Protein 3SGW (pdb70)

Secondary structure (DSSP, 8-state):
---EEEEEEE-GGGHHHHHHHHHHHTT-TTEEEEEE-S--STT----HHHHHHHHHHHHHTTS-SEEEEEESSSHHHHHHHHTSTT--EEE--SHHHHHHHHHTT--SEEEEETTTS-HHHHHHHHHHHTT----TTSHHHHHHHHHHHHHTT-----

Foldseek 3Di:
DAAWEEEEEEALQFQVLSVVLCVLCVPPRNYPYYHYQDDNHNVDHPPLLVRLCVRLVCCVVVNTQAYEYEYQAQPVSQVSSVVDQPAHEDEDQDQVVLQCCCAQQVHRYYYHHPNPHDSVSVNVSVNSSSVHHYDCPDPSVVVNVVVNVVSVVDDDDD

Solvent-accessible surface area: 8024 Å² total; per-residue (Å²): 125,92,68,23,84,2,0,2,0,0,16,45,19,0,15,71,36,0,78,35,0,55,73,75,0,81,89,34,117,34,20,65,52,43,56,45,25,6,5,106,42,80,113,53,142,52,65,89,45,111,3,0,60,72,0,0,75,42,20,86,98,46,48,4,48,16,0,0,0,0,7,8,60,0,102,10,0,8,107,9,0,66,157,7,71,33,6,31,10,35,45,6,53,66,76,142,44,0,47,78,3,5,53,31,68,28,1,33,0,0,0,0,0,41,182,101,13,40,50,109,79,0,44,162,1,0,16,47,0,0,71,39,58,33,78,127,196,30,81,20,13,131,153,14,78,64,83,33,66,127,47,152,133,125,131,124,137,186

Sequence (158 aa):
LPPLRLAIACDDAGVSYKEEALKAHLSSDNPLVSSITDVGVTSTTDKTAYPHHVAIQAAQLIKDGKVDRALMICGTGLGVAISANKVPGIRAVTAHDTFSVERAILSNDAQVLCFGQRVIGIELAKRLAGEWLTYRFDQKSASAQKVQAISDYEKKFVVEVN

Organism: Coccidioides immitis (strain RS) (NCBI:txid246410)

Nearest PDB structures (foldseek):
  3qd5-assembly1_A  TM=1.003E+00  e=1.449E-32  Coccidioides immitis RS
  6fxw-assembly1_A  TM=9.535E-01  e=5.548E-15  Leishmania infantum
  6fxs-assembly1_A  TM=9.392E-01  e=7.129E-14  Trypanosoma brucei brucei TREU927
  3k7o-assembly1_B-2  TM=9.472E-01  e=2.129E-13  Trypanosoma cruzi strain CL Brener
  6fxl-assembly1_B  TM=9.339E-01  e=1.232E-13  Trypanosoma cruzi strain CL Brener

Radius of gyration: 14.77 Å; Cα contacts (8 Å, |Δi|>4): 316; chains: 1; bounding box: 40×33×42 Å

CATH classification: 3.40.1400.10

Structure (mmCIF, N/CA/C/O backbone):
data_3SGW
#
_entry.id   3SGW
#
_cell.length_a   77.460
_cell.length_b   84.420
_cell.length_c   96.170
_cell.angle_alpha   90.000
_cell.angle_beta   90.000
_cell.angle_gamma   90.000
#
_symmetry.space_group_name_H-M   'F 2 2 2'
#
loop_
_entity.id
_entity.type
_entity.pdbx_description
1 polymer 'ribose 5-phosphate isomerase'
2 non-polymer 'MALONIC ACID'
3 non-polymer 1,2-ETHANEDIOL
4 non-polymer 'CHLORIDE ION'
5 water water
#
loop_
_atom_site.group_PDB
_atom_site.id
_atom_site.type_symbol
_atom_site.label_atom_id
_atom_site.label_alt_id
_atom_site.label_comp_id
_atom_site.label_asym_id
_atom_site.label_entity_id
_atom_site.label_seq_id
_atom_site.pdbx_PDB_ins_code
_atom_site.Cartn_x
_atom_site.Cartn_y
_atom_site.Cartn_z
_atom_site.occupancy
_atom_site.B_iso_or_equiv
_atom_site.auth_seq_id
_atom_site.auth_comp_id
_atom_site.auth_asym_id
_atom_site.auth_atom_id
_atom_site.pdbx_PDB_model_num
ATOM 1 N N . LEU A 1 27 ? 23.248 -6.172 12.880 1.00 24.26 6 LEU A N 1
ATOM 2 C CA . LEU A 1 27 ? 23.128 -5.215 11.737 1.00 22.35 6 LEU A CA 1
ATOM 3 C C . LEU A 1 27 ? 24.447 -5.173 10.988 1.00 21.77 6 LEU A C 1
ATOM 4 O O . LEU A 1 27 ? 25.504 -5.265 11.618 1.00 22.61 6 LEU A O 1
ATOM 9 N N . PRO A 1 28 ? 24.406 -5.000 9.651 1.00 20.56 7 PRO A N 1
ATOM 10 C CA . PRO A 1 28 ? 25.677 -4.918 8.929 1.00 19.92 7 PRO A CA 1
ATOM 11 C C . PRO A 1 28 ? 26.395 -3.593 9.208 1.00 18.19 7 PRO A C 1
ATOM 12 O O . PRO A 1 28 ? 25.739 -2.584 9.500 1.00 17.95 7 PRO A O 1
ATOM 16 N N . PRO A 1 29 ? 27.732 -3.590 9.141 1.00 17.60 8 PRO A N 1
ATOM 17 C CA . PRO A 1 29 ? 28.403 -2.308 9.351 1.00 16.29 8 PRO A CA 1
ATOM 18 C C . PRO A 1 29 ? 28.228 -1.353 8.159 1.00 15.32 8 PRO A C 1
ATOM 19 O O . PRO A 1 29 ? 27.933 -1.783 7.026 1.00 16.50 8 PRO A O 1
ATOM 23 N N . LEU A 1 30 ? 28.371 -0.060 8.433 1.00 13.81 9 LEU A N 1
ATOM 24 C CA . LEU A 1 30 ? 28.253 0.948 7.395 1.00 12.94 9 LEU A CA 1
ATOM 25 C C . LEU A 1 30 ? 29.581 1.636 7.163 1.00 12.08 9 LEU A C 1
ATOM 26 O O . LEU A 1 30 ? 30.381 1.797 8.082 1.00 13.16 9 LEU A O 1
ATOM 31 N N . ARG A 1 31 ? 29.796 2.056 5.919 1.00 12.48 10 ARG A N 1
ATOM 32 C CA . ARG A 1 31 ? 30.944 2.893 5.570 1.00 11.09 10 ARG A CA 1
ATOM 33 C C . ARG A 1 31 ? 30.623 4.335 5.910 1.00 10.41 10 ARG A C 1
ATOM 34 O O . ARG A 1 31 ? 29.580 4.838 5.491 1.00 9.18 10 ARG A O 1
ATOM 42 N N . LEU A 1 32 ? 31.526 5.001 6.631 1.00 9.58 11 LEU A N 1
ATOM 43 C CA . LEU A 1 32 ? 31.323 6.411 6.978 1.00 10.27 11 LEU A CA 1
ATOM 44 C C . LEU A 1 32 ? 32.325 7.331 6.308 1.00 10.43 11 LEU A C 1
ATOM 45 O O . LEU A 1 32 ? 33.493 6.987 6.145 1.00 11.80 11 LEU A O 1
ATOM 50 N N . ALA A 1 33 ? 31.849 8.503 5.903 1.00 9.83 12 ALA A N 1
ATOM 51 C CA . ALA A 1 33 ? 32.735 9.631 5.625 1.00 10.30 12 ALA A CA 1
ATOM 52 C C . ALA A 1 33 ? 32.650 10.562 6.831 1.00 10.16 12 ALA A C 1
ATOM 53 O O . ALA A 1 33 ? 31.615 10.633 7.494 1.00 10.06 12 ALA A O 1
ATOM 55 N N . ILE A 1 34 ? 33.752 11.246 7.133 1.00 10.58 13 ILE A N 1
ATOM 56 C CA . ILE A 1 34 ? 33.736 12.268 8.181 1.00 10.77 13 ILE A CA 1
ATOM 57 C C . ILE A 1 34 ? 34.381 13.525 7.637 1.00 10.17 13 ILE A C 1
ATOM 58 O O . ILE A 1 34 ? 35.304 13.460 6.816 1.00 10.10 13 ILE A O 1
ATOM 63 N N . ALA A 1 35 ? 33.872 14.676 8.068 1.00 10.00 14 ALA A N 1
ATOM 64 C CA . ALA A 1 35 ? 34.308 15.953 7.521 1.00 9.41 14 ALA A CA 1
ATOM 65 C C . ALA A 1 35 ? 34.177 17.005 8.590 1.00 9.19 14 ALA A C 1
ATOM 66 O O . ALA A 1 35 ? 33.239 16.968 9.401 1.00 8.63 14 ALA A O 1
ATOM 68 N N . CYS A 1 36 ? 35.082 17.968 8.586 1.00 7.85 15 CYS A N 1
ATOM 69 C CA . CYS A 1 36 ? 34.909 19.140 9.451 1.00 7.81 15 CYS A CA 1
ATOM 70 C C . CYS A 1 36 ? 35.575 20.358 8.851 1.00 7.10 15 CYS A C 1
ATOM 71 O O . CYS A 1 36 ? 36.405 20.248 7.949 1.00 8.05 15 CYS A O 1
ATOM 74 N N . ASP A 1 37 ? 35.222 21.540 9.362 1.00 7.80 16 ASP A N 1
ATOM 75 C CA . ASP A 1 37 ? 36.054 22.714 9.110 1.00 8.86 16 ASP A CA 1
ATOM 76 C C . ASP A 1 37 ? 36.986 22.962 10.312 1.00 9.51 16 ASP A C 1
ATOM 77 O O . ASP A 1 37 ? 37.084 22.099 11.186 1.00 10.33 16 ASP A O 1
ATOM 82 N N . ASP A 1 38 ? 37.678 24.108 10.338 1.00 9.67 17 ASP A N 1
ATOM 83 C CA . ASP A 1 38 ? 38.699 24.361 11.364 1.00 10.98 17 ASP A CA 1
ATOM 84 C C . ASP A 1 38 ? 38.082 24.373 12.772 1.00 11.49 17 ASP A C 1
ATOM 85 O O . ASP A 1 38 ? 38.737 23.995 13.760 1.00 12.90 17 ASP A O 1
ATOM 90 N N . ALA A 1 39 ? 36.807 24.755 12.836 1.00 10.33 18 ALA A N 1
ATOM 91 C CA . ALA A 1 39 ? 36.076 24.918 14.093 1.00 10.60 18 ALA A CA 1
ATOM 92 C C . ALA A 1 39 ? 35.540 23.597 14.615 1.00 10.84 18 ALA A C 1
ATOM 93 O O . ALA A 1 39 ? 34.936 23.554 15.702 1.00 12.35 18 ALA A O 1
ATOM 95 N N . GLY A 1 40 ? 35.747 22.528 13.851 1.00 10.05 19 GLY A N 1
ATOM 96 C CA . GLY A 1 40 ? 35.241 21.214 14.225 1.00 9.52 19 GLY A CA 1
ATOM 97 C C . GLY A 1 40 ? 36.310 20.151 14.401 1.00 9.78 19 GLY A C 1
ATOM 98 O O . GLY A 1 40 ? 35.988 18.969 14.545 1.00 9.34 19 GLY A O 1
ATOM 99 N N . VAL A 1 41 ? 37.586 20.553 14.381 1.00 10.05 20 VAL A N 1
ATOM 100 C CA . VAL A 1 41 ? 38.683 19.583 14.321 1.00 10.79 20 VAL A CA 1
ATOM 101 C C . VAL A 1 41 ? 38.789 18.695 15.573 1.00 11.58 20 VAL A C 1
ATOM 102 O O . VAL A 1 41 ? 38.864 17.462 15.464 1.00 12.09 20 VAL A O 1
ATOM 106 N N . SER A 1 42 ? 38.783 19.292 16.761 1.00 11.88 21 SER A N 1
ATOM 107 C CA . SER A 1 42 ? 39.013 18.467 17.948 1.00 13.16 21 SER A CA 1
ATOM 108 C C . SER A 1 42 ? 37.858 17.484 18.175 1.00 12.00 21 SER A C 1
ATOM 109 O O . SER A 1 42 ? 38.105 16.329 18.540 1.00 11.96 21 SER A O 1
ATOM 112 N N . TYR A 1 43 ? 36.612 17.913 17.936 1.00 10.19 22 TYR A N 1
ATOM 113 C CA . TYR A 1 43 ? 35.487 16.969 18.047 1.00 9.90 22 TYR A CA 1
ATOM 114 C C . TYR A 1 43 ? 35.569 15.901 16.976 1.00 10.47 22 TYR A C 1
ATOM 115 O O . TYR A 1 43 ? 35.283 14.736 17.254 1.00 11.22 22 TYR A O 1
ATOM 124 N N . LYS A 1 44 ? 35.974 16.296 15.755 1.00 9.91 23 LYS A N 1
ATOM 125 C CA . LYS A 1 44 ? 36.099 15.323 14.673 1.00 10.33 23 LYS A CA 1
ATOM 126 C C . LYS A 1 44 ? 37.079 14.225 15.059 1.00 11.48 23 LYS A C 1
ATOM 127 O O . LYS A 1 44 ? 36.779 13.034 14.882 1.00 12.03 23 LYS A O 1
ATOM 133 N N . GLU A 1 45 ? 38.230 14.622 15.614 1.00 12.52 24 GLU A N 1
ATOM 134 C CA A GLU A 1 45 ? 39.245 13.653 16.020 0.60 13.59 24 GLU A CA 1
ATOM 135 C CA B GLU A 1 45 ? 39.256 13.662 16.025 0.40 13.18 24 GLU A CA 1
ATOM 136 C C . GLU A 1 45 ? 38.744 12.718 17.117 1.00 13.44 24 GLU A C 1
ATOM 137 O O . GLU A 1 45 ? 38.986 11.510 17.074 1.00 14.13 24 GLU A O 1
ATOM 148 N N . ALA A 1 46 ? 38.020 13.271 18.081 1.00 12.62 25 ALA A N 1
ATOM 149 C CA . ALA A 1 46 ? 37.461 12.474 19.171 1.00 12.95 25 ALA A CA 1
ATOM 150 C C . ALA A 1 46 ? 36.402 11.500 18.672 1.00 12.65 25 ALA A C 1
ATOM 151 O O . ALA A 1 46 ? 36.360 10.344 19.108 1.00 13.57 25 ALA A O 1
ATOM 153 N N . LEU A 1 47 ? 35.541 11.977 17.763 1.00 11.63 26 LEU A N 1
ATOM 154 C CA . LEU A 1 47 ? 34.486 11.148 17.188 1.00 11.15 26 LEU A CA 1
ATOM 155 C C . LEU A 1 47 ? 35.106 10.045 16.333 1.00 12.28 26 LEU A C 1
ATOM 156 O O . LEU A 1 47 ? 34.695 8.897 16.422 1.00 12.95 26 LEU A O 1
ATOM 161 N N . LYS A 1 48 ? 36.111 10.401 15.528 1.00 13.76 27 LYS A N 1
ATOM 162 C CA . LYS A 1 48 ? 36.769 9.400 14.682 1.00 16.18 27 LYS A CA 1
ATOM 163 C C . LYS A 1 48 ? 37.402 8.311 15.541 1.00 17.96 27 LYS A C 1
ATOM 164 O O . LYS A 1 48 ? 37.225 7.121 15.257 1.00 18.79 27 LYS A O 1
ATOM 170 N N . ALA A 1 49 ? 38.110 8.700 16.605 1.00 18.93 28 ALA A N 1
ATOM 171 C CA . ALA A 1 49 ? 38.659 7.708 17.542 1.00 21.14 28 ALA A CA 1
ATOM 172 C C . ALA A 1 49 ? 37.572 6.803 18.152 1.00 21.66 28 ALA A C 1
ATOM 173 O O . ALA A 1 49 ? 37.721 5.567 18.160 1.00 22.83 28 ALA A O 1
ATOM 175 N N . HIS A 1 50 ? 36.492 7.411 18.644 1.00 21.03 29 HIS A N 1
ATOM 176 C CA . HIS A 1 50 ? 35.352 6.701 19.245 1.00 21.95 29 HIS A CA 1
ATOM 177 C C . HIS A 1 50 ? 34.753 5.670 18.266 1.00 21.59 29 HIS A C 1
ATOM 178 O O . HIS A 1 50 ? 34.490 4.528 18.658 1.00 22.60 29 HIS A O 1
ATOM 185 N N . LEU A 1 51 ? 34.585 6.074 17.005 1.00 20.39 30 LEU A N 1
ATOM 186 C CA . LEU A 1 51 ? 33.877 5.271 15.992 1.00 20.95 30 LEU A CA 1
ATOM 187 C C . LEU A 1 51 ? 34.762 4.211 15.340 1.00 22.64 30 LEU A C 1
ATOM 188 O O . LEU A 1 51 ? 34.251 3.237 14.793 1.00 22.59 30 LEU A O 1
ATOM 193 N N . SER A 1 52 ? 36.076 4.413 15.395 1.00 24.18 31 SER A N 1
ATOM 194 C CA A SER A 1 52 ? 37.013 3.451 14.815 0.60 25.59 31 SER A CA 1
ATOM 195 C CA B SER A 1 52 ? 37.041 3.458 14.837 0.40 25.66 31 SER A CA 1
ATOM 196 C C . SER A 1 52 ? 37.033 2.131 15.601 1.00 27.06 31 SER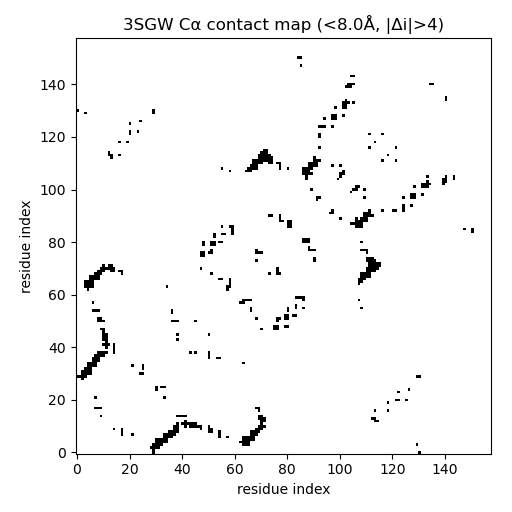 A C 1
ATOM 197 O O . SER A 1 52 ? 37.524 1.113 15.110 1.00 28.18 31 SER A O 1
ATOM 202 N N . ASP A 1 53 ? 36.484 2.156 16.811 1.00 27.28 32 ASP A N 1
ATOM 203 C CA . ASP A 1 53 ? 36.370 0.975 17.657 1.00 28.31 32 ASP A CA 1
ATOM 204 C C . ASP A 1 53 ? 34.998 0.291 17.516 1.00 27.48 32 ASP A C 1
ATOM 205 O O . ASP A 1 53 ? 34.786 -0.788 18.063 1.00 28.91 32 ASP A O 1
ATOM 207 N N . ASN A 1 54 ? 34.079 0.903 16.767 1.00 24.66 33 ASN A N 1
ATOM 208 C CA . ASN A 1 54 ? 32.677 0.460 16.726 1.0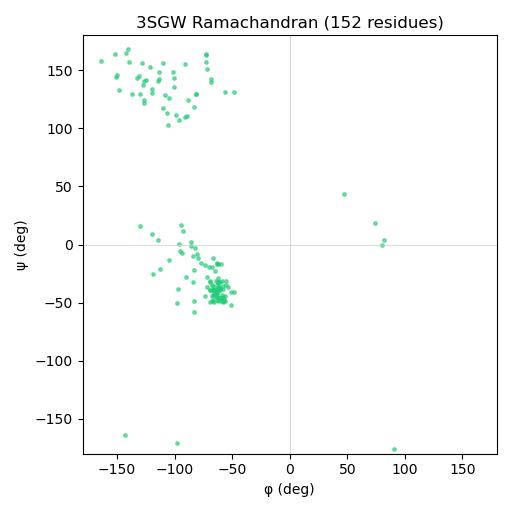0 23.11 33 ASN A CA 1
ATOM 209 C C . ASN A 1 54 ? 32.444 -0.611 15.649 1.00 22.82 33 ASN A C 1
ATOM 210 O O . ASN A 1 54 ? 32.756 -0.377 14.485 1.00 22.82 33 ASN A O 1
ATOM 215 N N . PRO A 1 55 ? 31.897 -1.792 16.023 1.00 23.59 34 PRO A N 1
ATOM 216 C CA . PRO A 1 55 ? 31.683 -2.842 15.005 1.00 22.98 34 PRO A CA 1
ATOM 217 C C . PRO A 1 55 ? 30.632 -2.526 13.932 1.00 21.53 34 PRO A C 1
ATOM 218 O O . PRO A 1 55 ? 30.559 -3.246 12.935 1.00 21.56 34 PRO A O 1
ATOM 222 N N . LEU A 1 56 ? 29.840 -1.466 14.124 1.00 18.80 35 LEU A N 1
ATOM 223 C CA . LEU A 1 56 ? 28.870 -1.038 13.115 1.00 17.52 3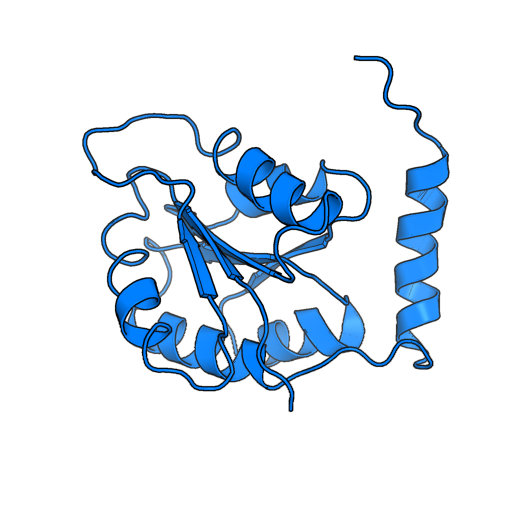5 LEU A CA 1
ATOM 224 C C . LEU A 1 56 ? 29.501 -0.114 12.073 1.00 16.55 35 LEU A C 1
ATOM 225 O O . LEU A 1 56 ? 28.824 0.317 11.150 1.00 16.13 35 LEU A O 1
ATOM 230 N N . VAL A 1 57 ? 30.788 0.182 12.230 1.00 15.86 36 VAL A N 1
ATOM 231 C CA . VAL A 1 57 ? 31.515 0.997 11.245 1.00 16.46 36 VAL A CA 1
ATOM 232 C C . VAL A 1 57 ? 32.515 0.114 10.505 1.00 17.40 36 VAL A C 1
ATOM 233 O O . VAL A 1 57 ? 33.432 -0.433 11.117 1.00 18.77 36 VAL A O 1
ATOM 237 N N . SER A 1 58 ? 32.351 -0.024 9.194 1.00 17.49 37 SER A N 1
ATOM 238 C CA . SER A 1 58 ? 33.285 -0.852 8.413 1.00 18.33 37 SER A CA 1
ATOM 239 C C . SER A 1 58 ? 34.556 -0.101 8.001 1.00 18.67 37 SER A C 1
ATOM 240 O O . SER A 1 58 ? 35.622 -0.706 7.865 1.00 19.79 37 SER A O 1
ATOM 243 N N . SER A 1 59 ? 34.438 1.208 7.764 1.00 17.56 38 SER A N 1
ATOM 244 C CA . SER A 1 59 ? 35.577 2.052 7.378 1.00 17.34 38 SER A CA 1
ATOM 245 C C . SER A 1 59 ? 35.188 3.505 7.571 1.00 16.62 38 SER A C 1
ATOM 246 O O . SER A 1 59 ? 33.993 3.841 7.577 1.00 15.03 38 SER A O 1
ATOM 249 N N . ILE A 1 60 ? 36.208 4.351 7.715 1.00 16.99 39 ILE A N 1
ATOM 250 C CA . ILE A 1 60 ? 36.015 5.788 7.848 1.00 16.38 39 ILE A CA 1
ATOM 251 C C . ILE A 1 60 ? 36.871 6.488 6.807 1.00 16.39 39 ILE A C 1
ATOM 252 O O . ILE A 1 60 ? 38.089 6.271 6.726 1.00 18.43 39 ILE A O 1
ATOM 257 N N . THR A 1 61 ? 36.226 7.307 5.988 1.00 15.08 40 THR A N 1
ATOM 258 C CA . THR A 1 61 ? 36.925 8.071 4.976 1.00 14.65 40 THR A CA 1
ATOM 259 C C . THR A 1 61 ? 36.951 9.520 5.440 1.00 14.54 40 THR A C 1
ATOM 260 O O . THR A 1 61 ? 35.907 10.152 5.514 1.00 12.71 40 THR A O 1
ATOM 264 N N . ASP A 1 62 ? 38.132 10.039 5.750 1.00 14.51 41 ASP A N 1
ATOM 265 C CA . ASP A 1 62 ? 38.199 11.391 6.328 1.00 14.00 41 ASP A CA 1
ATOM 266 C C . ASP A 1 62 ? 38.535 12.392 5.236 1.00 14.29 41 ASP A C 1
ATOM 267 O O . ASP A 1 62 ? 39.656 12.388 4.720 1.00 14.86 41 ASP A O 1
ATOM 272 N N . VAL A 1 63 ? 37.581 13.254 4.880 1.00 12.80 42 VAL A N 1
ATOM 273 C CA . VAL A 1 63 ? 37.820 14.224 3.811 1.00 14.35 42 VAL A CA 1
ATOM 274 C C . VAL A 1 63 ? 38.509 15.514 4.303 1.00 14.63 42 VAL A C 1
ATOM 275 O O . VAL A 1 63 ? 38.776 16.438 3.495 1.00 16.57 42 VAL A O 1
ATOM 279 N N . GLY A 1 64 ? 38.831 15.554 5.596 1.00 13.70 43 GLY A N 1
ATOM 280 C CA . GLY A 1 64 ? 39.432 16.736 6.185 1.00 13.90 43 GLY A CA 1
ATOM 281 C C . GLY A 1 64 ? 38.354 17.662 6.723 1.00 13.26 43 GLY A C 1
ATOM 282 O O . GLY A 1 64 ? 37.160 17.314 6.706 1.00 12.35 43 GLY A O 1
ATOM 283 N N . VAL A 1 65 ? 38.756 18.831 7.221 1.00 11.28 44 VAL A N 1
ATOM 284 C CA . VAL A 1 65 ? 40.167 19.218 7.344 1.00 11.23 44 VAL A CA 1
ATOM 285 C C . VAL A 1 65 ? 40.852 18.445 8.480 1.00 11.25 44 VAL A C 1
ATOM 286 O O . VAL A 1 65 ? 40.179 17.858 9.343 1.00 11.59 44 VAL A O 1
ATOM 290 N N . THR A 1 66 ? 42.181 18.438 8.484 1.00 11.36 45 THR A N 1
ATOM 291 C CA . THR A 1 66 ? 42.932 17.661 9.471 1.00 12.12 45 THR A CA 1
ATOM 292 C C . THR A 1 66 ? 43.744 18.534 10.423 1.00 12.18 45 THR A C 1
ATOM 293 O O . THR A 1 66 ? 44.484 18.006 11.274 1.00 13.38 45 THR A O 1
ATOM 297 N N . SER A 1 67 ? 43.599 19.858 10.290 1.00 11.63 46 SER A N 1
ATOM 298 C CA . SER A 1 67 ? 44.286 20.819 11.161 1.00 11.51 46 SER A CA 1
ATOM 299 C C . SER A 1 67 ? 43.461 22.077 11.282 1.00 11.80 46 SER A C 1
ATOM 300 O O . SER A 1 67 ? 42.821 22.511 10.305 1.00 10.83 46 SER A O 1
ATOM 303 N N . THR A 1 68 ? 43.484 22.676 12.475 1.00 12.46 47 THR A N 1
ATOM 304 C CA . THR A 1 68 ? 42.882 24.001 12.673 1.00 13.13 47 THR A CA 1
ATOM 305 C C . THR A 1 68 ? 43.507 25.096 11.788 1.00 13.10 47 THR A C 1
ATOM 306 O O . THR A 1 68 ? 42.899 26.159 11.608 1.00 14.30 47 THR A O 1
ATOM 310 N N . THR A 1 69 ? 44.699 24.846 11.228 1.00 13.15 48 THR A N 1
ATOM 311 C CA . THR A 1 69 ? 45.353 25.805 10.335 1.00 12.88 48 THR A CA 1
ATOM 312 C C . THR A 1 69 ? 44.698 25.878 8.952 1.00 12.57 48 THR A C 1
ATOM 313 O O . THR A 1 69 ? 44.928 26.814 8.199 1.00 13.03 48 THR A O 1
ATOM 317 N N . ASP A 1 70 ? 43.909 24.864 8.624 1.00 11.98 49 ASP A N 1
ATOM 318 C CA . ASP A 1 70 ? 43.301 24.760 7.313 1.00 12.13 49 ASP A CA 1
ATOM 319 C C . ASP A 1 70 ? 41.954 25.478 7.315 1.00 12.11 49 ASP A C 1
ATOM 320 O O . ASP A 1 70 ? 40.991 25.030 7.959 1.00 11.64 49 ASP A O 1
ATOM 325 N N . LYS A 1 71 ? 41.909 26.600 6.596 1.00 12.40 50 LYS A N 1
ATOM 326 C CA . LYS A 1 71 ? 40.734 27.460 6.575 1.00 12.03 50 LYS A CA 1
ATOM 327 C C . LYS A 1 71 ? 39.782 27.178 5.411 1.00 12.52 50 LYS A C 1
ATOM 328 O O . LYS A 1 71 ? 38.911 28.013 5.095 1.00 12.82 50 LYS A O 1
ATOM 334 N N . THR A 1 72 ? 39.926 26.011 4.779 1.00 11.94 51 THR A N 1
ATOM 335 C CA . THR A 1 72 ? 39.006 25.610 3.717 1.00 12.52 51 THR A CA 1
ATOM 336 C C . THR A 1 72 ? 37.551 25.801 4.165 1.00 11.87 51 THR A C 1
ATOM 337 O O . THR A 1 72 ? 37.177 25.364 5.251 1.00 11.84 51 THR A O 1
ATOM 341 N N . ALA A 1 73 ? 36.737 26.452 3.326 1.00 11.01 52 ALA A N 1
ATOM 342 C CA . ALA A 1 73 ? 35.365 26.801 3.723 1.00 10.46 52 ALA A CA 1
ATOM 343 C C . ALA A 1 73 ? 34.529 25.527 3.856 1.00 9.37 52 ALA A C 1
ATOM 344 O O . ALA A 1 73 ? 34.669 24.594 3.061 1.00 9.12 52 ALA A O 1
ATOM 346 N N . TYR A 1 74 ? 33.646 25.505 4.849 1.00 8.37 53 TYR A N 1
ATOM 347 C CA . TYR A 1 74 ? 32.880 24.301 5.168 1.00 8.26 53 TYR A CA 1
ATOM 348 C C . TYR A 1 74 ? 32.071 23.719 3.984 1.00 7.94 53 TYR A C 1
ATOM 349 O O . TYR A 1 74 ? 31.907 22.507 3.931 1.00 8.38 53 TYR A O 1
ATOM 358 N N . PRO A 1 75 ? 31.570 24.546 3.034 1.00 8.06 54 PRO A N 1
ATOM 359 C CA . PRO A 1 75 ? 30.780 23.880 1.963 1.00 8.98 54 PRO A CA 1
ATOM 360 C C . PRO A 1 75 ? 31.591 22.874 1.137 1.00 9.57 54 PRO A C 1
ATOM 361 O O . PRO A 1 75 ? 31.046 21.860 0.692 1.00 10.24 54 PRO A O 1
ATOM 365 N N . HIS A 1 76 ? 32.886 23.144 0.954 1.00 10.11 55 HIS A N 1
ATOM 366 C CA A HIS A 1 76 ? 33.714 22.241 0.136 0.60 10.77 55 HIS A CA 1
ATOM 367 C CA B HIS A 1 76 ? 33.750 22.283 0.165 0.40 9.85 55 HIS A CA 1
ATOM 368 C C . HIS A 1 76 ? 33.849 20.891 0.797 1.00 9.95 55 HIS A C 1
ATOM 369 O O . HIS A 1 76 ? 33.714 19.856 0.114 1.00 10.13 55 HIS A O 1
ATOM 382 N N . VAL A 1 77 ? 34.114 20.873 2.112 1.00 10.35 56 VAL A N 1
ATOM 383 C CA . VAL A 1 77 ? 34.266 19.579 2.787 1.00 10.08 56 VAL A CA 1
ATOM 384 C C . VAL A 1 77 ? 32.936 18.821 2.866 1.00 9.69 56 VAL A C 1
ATOM 385 O O . VAL A 1 77 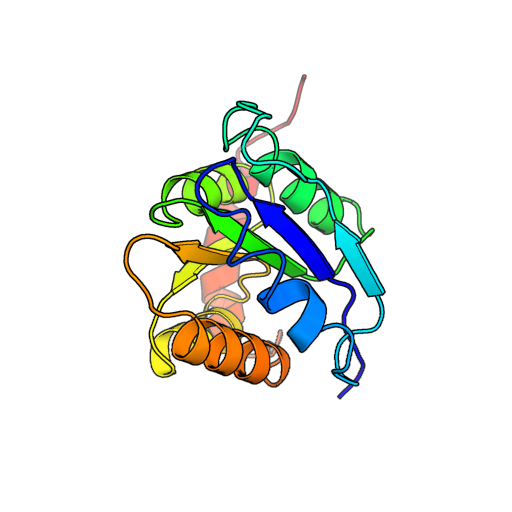? 32.905 17.600 2.664 1.00 9.06 56 VAL A O 1
ATOM 389 N N . ALA A 1 78 ? 31.848 19.550 3.118 1.00 8.24 57 ALA A N 1
ATOM 390 C CA . ALA A 1 78 ? 30.511 18.957 3.175 1.00 8.13 57 ALA A CA 1
ATOM 391 C C . ALA A 1 78 ? 30.088 18.362 1.831 1.00 9.12 57 ALA A C 1
ATOM 392 O O . ALA A 1 78 ? 29.587 17.250 1.763 1.00 9.72 57 ALA A O 1
ATOM 394 N N . ILE A 1 79 ? 30.313 19.104 0.756 1.00 9.61 58 ILE A N 1
ATOM 395 C CA . ILE A 1 79 ? 29.900 18.635 -0.571 1.00 10.25 58 ILE A CA 1
ATOM 396 C C . ILE A 1 79 ? 30.761 17.437 -1.005 1.00 10.52 58 ILE A C 1
ATOM 397 O O . ILE A 1 79 ? 30.255 16.462 -1.565 1.00 10.55 58 ILE A O 1
ATOM 402 N N . GLN A 1 80 ? 32.050 17.494 -0.706 1.00 9.90 59 GLN A N 1
ATOM 403 C CA . GLN A 1 80 ? 32.918 16.360 -1.013 1.00 10.78 59 GLN A CA 1
ATOM 404 C C . GLN A 1 80 ? 32.453 15.090 -0.305 1.00 9.98 59 GLN A C 1
ATOM 405 O O . GLN A 1 80 ? 32.375 14.033 -0.924 1.00 11.33 59 GLN A O 1
ATOM 411 N N . ALA A 1 81 ? 32.182 15.185 1.000 1.00 9.26 60 ALA A N 1
ATOM 412 C CA . ALA A 1 81 ? 31.703 14.039 1.772 1.00 8.91 60 ALA A CA 1
ATOM 413 C C . ALA A 1 81 ? 30.323 13.552 1.282 1.00 8.87 60 ALA A C 1
ATOM 414 O O . ALA A 1 81 ? 30.075 12.331 1.181 1.00 8.29 60 ALA A O 1
ATOM 416 N N . ALA A 1 82 ? 29.444 14.493 0.958 1.00 8.12 61 ALA A N 1
ATOM 417 C CA . ALA A 1 82 ? 28.109 14.132 0.446 1.00 9.09 61 ALA A CA 1
ATOM 418 C C . ALA A 1 82 ? 28.235 13.437 -0.907 1.00 9.99 61 ALA A C 1
ATOM 419 O O . ALA A 1 82 ? 27.503 12.486 -1.188 1.00 10.07 61 ALA A O 1
ATOM 421 N N . GLN A 1 83 ? 29.161 13.915 -1.734 1.00 9.86 62 GLN A N 1
ATOM 422 C CA . GLN A 1 83 ? 29.374 13.306 -3.045 1.00 11.76 62 GLN A CA 1
ATOM 423 C C . GLN A 1 83 ? 29.873 11.866 -2.909 1.00 11.06 62 GLN A C 1
ATOM 424 O O . GLN A 1 83 ? 29.525 11.033 -3.741 1.00 11.21 62 GLN A O 1
ATOM 430 N N . LEU A 1 84 ? 30.631 11.553 -1.849 1.00 10.05 63 LEU A N 1
ATOM 431 C CA . LEU A 1 84 ? 31.041 10.163 -1.614 1.00 11.27 63 LEU A CA 1
ATOM 432 C C . LEU A 1 84 ? 29.833 9.251 -1.412 1.00 10.81 63 LEU A C 1
ATOM 433 O O . LEU A 1 84 ? 29.848 8.083 -1.831 1.00 11.30 63 LEU A O 1
ATOM 438 N N . ILE A 1 85 ? 28.789 9.768 -0.765 1.00 9.69 64 ILE A N 1
ATOM 439 C CA . ILE A 1 85 ? 27.557 8.969 -0.604 1.00 9.80 64 ILE A CA 1
ATOM 440 C C . ILE A 1 85 ? 26.857 8.789 -1.958 1.00 11.54 64 ILE A C 1
ATOM 441 O O . ILE A 1 85 ? 26.501 7.668 -2.324 1.00 12.37 64 ILE A O 1
ATOM 446 N N . LYS A 1 86 ? 26.672 9.895 -2.687 1.00 12.21 65 LYS A N 1
ATOM 447 C CA . LYS A 1 86 ? 25.969 9.866 -3.976 1.00 13.83 65 LYS A CA 1
ATOM 448 C C . LYS A 1 86 ? 26.670 8.896 -4.941 1.00 14.47 65 LYS A C 1
ATOM 449 O O . LYS A 1 86 ? 26.026 8.195 -5.731 1.00 15.93 65 LYS A O 1
ATOM 455 N N . ASP A 1 87 ? 27.992 8.846 -4.858 1.00 15.27 66 ASP A N 1
ATOM 456 C CA . ASP A 1 87 ? 28.785 8.064 -5.780 1.00 16.89 66 ASP A CA 1
ATOM 457 C C . ASP A 1 87 ? 29.085 6.656 -5.290 1.00 16.31 66 ASP A C 1
ATOM 458 O O . ASP A 1 87 ? 29.914 5.954 -5.880 1.00 17.60 66 ASP A O 1
ATOM 463 N N . GLY A 1 88 ? 28.400 6.241 -4.231 1.00 15.49 67 GLY A N 1
ATOM 464 C CA . GLY A 1 88 ? 28.481 4.856 -3.760 1.00 14.65 67 GLY A CA 1
ATOM 465 C C . GLY A 1 88 ? 29.766 4.474 -3.046 1.00 14.86 67 GLY A C 1
ATOM 466 O O . GLY A 1 88 ? 30.070 3.287 -2.906 1.00 15.81 67 GLY A O 1
ATOM 467 N N . LYS A 1 89 ? 30.520 5.466 -2.577 1.00 13.61 68 LYS A N 1
ATOM 468 C CA . LYS A 1 89 ? 31.791 5.195 -1.914 1.00 13.58 68 LYS A CA 1
ATOM 469 C C . LYS A 1 89 ? 31.657 5.012 -0.410 1.00 13.63 68 LYS A C 1
ATOM 470 O O . LYS A 1 89 ? 32.479 4.324 0.208 1.00 13.84 68 LYS A O 1
ATOM 472 N N . VAL A 1 90 ? 30.639 5.655 0.176 1.00 12.26 69 VAL A N 1
ATOM 473 C CA . VAL A 1 90 ? 30.317 5.483 1.601 1.00 11.19 69 VAL A CA 1
ATOM 474 C C . VAL A 1 90 ? 28.798 5.448 1.759 1.00 10.49 69 VAL A C 1
ATOM 475 O O . VAL A 1 90 ? 28.067 5.804 0.827 1.00 10.72 69 VAL A O 1
ATOM 479 N N . ASP A 1 91 ? 28.331 5.054 2.936 1.00 10.02 70 ASP A N 1
ATOM 480 C CA . ASP A 1 91 ? 26.901 4.931 3.194 1.00 9.18 70 ASP A CA 1
ATOM 481 C C . ASP A 1 91 ? 26.330 6.148 3.895 1.00 8.88 70 ASP A C 1
ATOM 482 O O . ASP A 1 91 ? 25.208 6.544 3.606 1.00 8.61 70 ASP A O 1
ATOM 487 N N . ARG A 1 92 ? 27.100 6.719 4.819 1.00 8.51 71 ARG A N 1
ATOM 488 C CA . ARG A 1 92 ? 26.645 7.889 5.585 1.00 8.36 71 ARG A CA 1
ATOM 489 C C . ARG A 1 92 ? 27.814 8.822 5.794 1.00 9.14 71 ARG A C 1
ATOM 490 O O . ARG A 1 92 ? 28.967 8.413 5.596 1.00 9.69 71 ARG A O 1
ATOM 498 N N . ALA A 1 93 ? 27.538 10.070 6.195 1.00 8.01 72 ALA A N 1
ATOM 499 C CA . ALA A 1 93 ? 28.630 10.973 6.594 1.00 7.81 72 ALA A CA 1
ATOM 500 C C . ALA A 1 93 ? 28.302 11.656 7.884 1.00 7.85 72 ALA A C 1
ATOM 501 O O . ALA A 1 93 ? 27.133 11.970 8.133 1.00 8.01 72 ALA A O 1
ATOM 503 N N . LEU A 1 94 ? 29.334 11.841 8.714 1.00 7.76 73 LEU A N 1
ATOM 504 C CA . LEU A 1 94 ? 29.224 12.627 9.939 1.00 7.59 73 LEU A CA 1
ATOM 505 C C . LEU A 1 94 ? 30.006 13.922 9.697 1.00 7.06 73 LEU A C 1
ATOM 506 O O . LEU A 1 94 ? 31.184 13.875 9.288 1.00 6.80 73 LEU A O 1
ATOM 511 N N . MET A 1 95 ? 29.389 15.073 9.945 1.00 6.42 74 MET A N 1
ATOM 512 C CA . MET A 1 95 ? 30.063 16.350 9.663 1.00 6.41 74 MET A CA 1
ATOM 513 C C . MET A 1 95 ? 30.054 17.258 10.885 1.00 7.51 74 MET A C 1
ATOM 514 O O . MET A 1 95 ? 29.039 17.343 11.595 1.00 8.13 74 MET A O 1
ATOM 519 N N . ILE A 1 96 ? 31.183 17.915 11.149 1.00 7.25 75 ILE A N 1
ATOM 520 C CA . ILE A 1 96 ? 31.273 18.758 12.333 1.00 6.63 75 ILE A CA 1
ATOM 521 C C . ILE A 1 96 ? 31.805 20.138 11.966 1.00 7.70 75 ILE A C 1
ATOM 522 O O . ILE A 1 96 ? 32.834 20.270 11.308 1.00 7.23 75 ILE A O 1
ATOM 527 N N . CYS A 1 97 ? 31.115 21.177 12.389 1.00 7.28 76 CYS A N 1
ATOM 528 C CA . CYS A 1 97 ? 31.747 22.491 12.338 1.00 7.95 76 CYS A CA 1
ATOM 529 C C . CYS A 1 97 ? 31.308 23.275 13.576 1.00 7.77 76 CYS A C 1
ATOM 530 O O . CYS A 1 97 ? 30.854 22.667 14.545 1.00 7.27 76 CYS A O 1
ATOM 533 N N . GLY A 1 98 ? 31.481 24.601 13.595 1.00 7.44 77 GLY A N 1
ATOM 534 C CA . GLY A 1 98 ? 31.082 25.359 14.767 1.00 7.54 77 GLY A CA 1
ATOM 535 C C . GLY A 1 98 ? 29.659 25.088 15.231 1.00 6.89 77 GLY A C 1
ATOM 536 O O . GLY A 1 98 ? 29.428 24.810 16.401 1.00 6.87 77 GLY A O 1
ATOM 537 N N . THR A 1 99 ? 28.703 25.194 14.301 1.00 7.12 78 THR A N 1
ATOM 538 C CA . THR A 1 99 ? 27.298 25.004 14.656 1.00 7.09 78 THR A CA 1
ATOM 539 C C . THR A 1 99 ? 26.700 23.747 14.019 1.00 6.30 78 THR A C 1
ATOM 540 O O . THR A 1 99 ? 25.653 23.286 14.459 1.00 7.83 78 THR A O 1
ATOM 544 N N . GLY A 1 100 ? 27.317 23.259 12.947 1.00 6.31 79 GLY A N 1
ATOM 545 C CA . GLY A 1 100 ? 26.805 22.101 12.210 1.00 6.01 79 GLY A CA 1
ATOM 546 C C . GLY A 1 100 ? 25.690 22.478 11.231 1.00 6.27 79 GLY A C 1
ATOM 547 O O . GLY A 1 100 ? 25.111 21.606 10.569 1.00 6.74 79 GLY A O 1
ATOM 548 N N . LEU A 1 101 ? 25.404 23.781 11.118 1.00 5.74 80 LEU A N 1
ATOM 549 C CA . LEU A 1 101 ? 24.274 24.233 10.282 1.00 5.64 80 LEU A CA 1
ATOM 550 C C . LEU A 1 101 ? 24.645 24.335 8.807 1.00 6.99 80 LEU A C 1
ATOM 551 O O . LEU A 1 101 ? 23.915 23.859 7.939 1.00 6.72 80 LE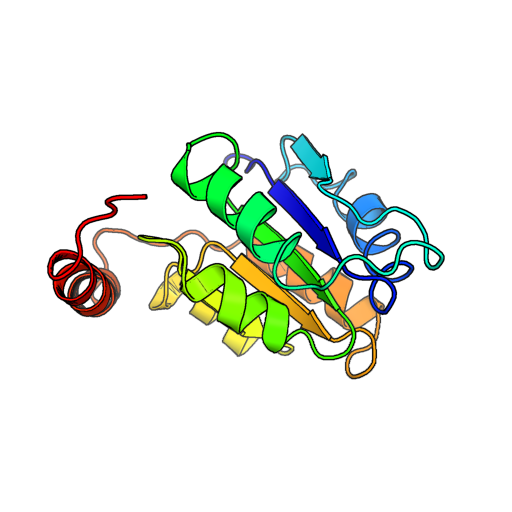U A O 1
ATOM 556 N N . GLY A 1 102 ? 25.779 24.985 8.536 1.00 7.47 81 GLY A N 1
ATOM 557 C CA . GLY A 1 102 ? 26.229 25.201 7.140 1.00 7.34 81 GLY A CA 1
ATOM 558 C C . GLY A 1 102 ? 26.617 23.910 6.429 1.00 7.72 81 GLY A C 1
ATOM 559 O O . GLY A 1 102 ? 26.378 23.761 5.221 1.00 7.39 81 GLY A O 1
ATOM 560 N N . VAL A 1 103 ? 27.267 23.003 7.158 1.00 6.55 82 VAL A N 1
ATOM 561 C CA . VAL A 1 103 ? 27.569 21.694 6.577 1.00 6.33 82 VAL A CA 1
ATOM 562 C C . VAL A 1 103 ? 26.285 20.968 6.181 1.00 6.91 82 VAL A C 1
ATOM 563 O O . VAL A 1 103 ? 26.267 20.330 5.108 1.00 7.63 82 VAL A O 1
ATOM 567 N N . ALA A 1 104 ? 25.225 21.077 7.005 1.00 6.57 83 ALA A N 1
ATOM 568 C CA . ALA A 1 104 ? 23.947 20.425 6.658 1.00 5.47 83 ALA A CA 1
ATOM 569 C C . ALA A 1 104 ? 23.302 21.076 5.429 1.00 6.02 83 ALA A C 1
ATOM 570 O O . ALA A 1 104 ? 22.839 20.386 4.534 1.00 5.69 83 ALA A O 1
ATOM 572 N N . ILE A 1 105 ? 23.287 22.410 5.383 1.00 5.38 84 ILE A N 1
ATOM 573 C CA . ILE A 1 105 ? 22.751 23.111 4.238 1.00 6.04 84 ILE A CA 1
ATOM 574 C C . ILE A 1 105 ? 23.470 22.658 2.958 1.00 6.25 84 ILE A C 1
ATOM 575 O O . ILE A 1 105 ? 22.839 22.302 1.937 1.00 6.51 84 ILE A O 1
ATOM 580 N N . SER A 1 106 ? 24.799 22.640 3.034 1.00 6.32 85 SER A N 1
ATOM 581 C CA . SER A 1 106 ? 25.646 22.313 1.887 1.00 6.49 85 SER A CA 1
ATOM 582 C C . SER A 1 106 ? 25.389 20.902 1.400 1.00 6.68 85 SER A C 1
ATOM 583 O O . SER A 1 106 ? 25.188 20.687 0.200 1.00 7.09 85 SER A O 1
ATOM 586 N N . ALA A 1 107 ? 25.363 19.941 2.323 1.00 6.53 86 ALA A N 1
ATOM 587 C CA . ALA A 1 107 ? 25.170 18.543 1.933 1.00 6.25 86 ALA A CA 1
ATOM 588 C C . ALA A 1 107 ? 23.801 18.356 1.271 1.00 6.37 86 ALA A C 1
ATOM 589 O O . ALA A 1 107 ? 23.657 17.527 0.348 1.00 7.49 86 ALA A O 1
ATOM 591 N N . ASN A 1 108 ? 22.789 19.067 1.773 1.00 5.70 87 ASN A N 1
ATOM 592 C CA . ASN A 1 108 ? 21.436 18.977 1.176 1.00 6.70 87 ASN A CA 1
ATOM 593 C C . ASN A 1 108 ? 21.388 19.475 -0.262 1.00 7.25 87 ASN A C 1
ATOM 594 O O . ASN A 1 108 ? 20.437 19.169 -0.987 1.00 8.47 87 ASN A O 1
ATOM 599 N N . LYS A 1 109 ? 22.395 20.218 -0.708 1.00 7.27 88 LYS A N 1
ATOM 600 C CA . LYS A 1 109 ? 22.377 20.682 -2.107 1.00 8.08 88 LYS A CA 1
ATOM 601 C C . LYS A 1 109 ? 22.762 19.559 -3.073 1.00 9.10 88 LYS A C 1
ATOM 602 O O . LYS A 1 109 ? 22.504 19.669 -4.271 1.00 9.90 88 LYS A O 1
ATOM 608 N N . VAL A 1 110 ? 23.353 18.483 -2.552 1.00 8.53 89 VAL A N 1
ATOM 609 C CA . VAL A 1 110 ? 23.769 17.385 -3.432 1.00 9.01 89 VAL A CA 1
ATOM 610 C C . VAL A 1 110 ? 22.565 16.510 -3.739 1.00 8.85 89 VAL A C 1
ATOM 611 O O . VAL A 1 110 ? 21.838 16.126 -2.826 1.00 8.73 89 VAL A O 1
ATOM 615 N N . PRO A 1 111 ? 22.316 16.215 -5.029 1.00 9.49 90 PRO A N 1
ATOM 616 C CA . PRO A 1 111 ? 21.128 15.416 -5.372 1.00 10.10 90 PRO A CA 1
ATOM 617 C C . PRO A 1 111 ? 21.062 14.074 -4.667 1.00 9.72 90 PRO A C 1
ATOM 618 O O . PRO A 1 111 ? 22.039 13.326 -4.642 1.00 10.53 90 PRO A O 1
ATOM 622 N N . GLY A 1 112 ? 19.899 13.787 -4.092 1.00 9.09 91 GLY A N 1
ATOM 623 C CA . GLY A 1 112 ? 19.647 12.530 -3.414 1.00 8.58 91 GLY A CA 1
ATOM 624 C C . GLY A 1 112 ? 20.199 12.432 -1.999 1.00 8.76 91 GLY A C 1
ATOM 625 O O . GLY A 1 112 ? 20.037 11.392 -1.365 1.00 8.59 91 GLY A O 1
ATOM 626 N N . ILE A 1 113 ? 20.851 13.498 -1.536 1.00 7.08 92 ILE A N 1
ATOM 627 C CA . ILE A 1 113 ? 21.444 13.531 -0.190 1.00 7.68 92 ILE A CA 1
ATOM 628 C C . ILE A 1 113 ? 20.527 14.294 0.739 1.00 7.47 92 ILE A C 1
ATOM 629 O O . ILE A 1 113 ? 20.041 15.392 0.417 1.00 8.14 92 ILE A O 1
ATOM 634 N N . ARG A 1 114 ? 20.330 13.734 1.924 1.00 8.00 93 ARG A N 1
ATOM 635 C CA . ARG A 1 114 ? 19.488 14.352 2.933 1.00 7.00 93 ARG A CA 1
ATOM 636 C C . ARG A 1 114 ? 20.316 14.458 4.211 1.00 6.77 93 ARG A C 1
ATOM 637 O O . ARG A 1 114 ? 20.832 13.457 4.710 1.00 6.59 93 ARG A O 1
ATOM 645 N N . ALA A 1 115 ? 20.470 15.692 4.694 1.00 5.83 94 ALA A N 1
ATOM 646 C CA . ALA A 1 115 ? 21.366 16.009 5.803 1.00 6.18 94 ALA A CA 1
ATOM 647 C C . ALA A 1 115 ? 20.628 16.775 6.923 1.00 5.71 94 ALA A C 1
ATOM 648 O O . ALA A 1 115 ? 19.775 17.644 6.660 1.00 6.25 94 ALA A O 1
ATOM 650 N N . VAL A 1 116 ? 20.963 16.433 8.160 1.00 6.45 95 VAL A N 1
ATOM 651 C CA . VAL A 1 116 ? 20.391 17.106 9.316 1.00 6.42 95 VAL A CA 1
ATOM 652 C C . VAL A 1 116 ? 21.461 17.598 10.276 1.00 6.65 95 VAL A C 1
ATOM 653 O O . VAL A 1 116 ? 22.566 17.063 10.310 1.00 6.20 95 VAL A O 1
ATOM 657 N N . THR A 1 117 ? 21.086 18.610 11.066 1.00 5.90 96 THR A N 1
ATOM 658 C CA . THR A 1 117 ? 21.834 18.962 12.284 1.00 6.27 96 THR A CA 1
ATOM 659 C C . THR A 1 117 ? 20.994 18.445 13.442 1.00 6.73 96 THR A C 1
ATOM 660 O O . THR A 1 117 ? 19.794 18.740 13.522 1.00 7.89 96 THR A O 1
ATOM 664 N N . ALA A 1 118 ? 21.583 17.640 14.324 1.00 7.07 97 ALA A N 1
ATOM 665 C CA . ALA A 1 118 ? 20.758 17.034 15.402 1.00 7.94 97 ALA A CA 1
ATOM 666 C C . ALA A 1 118 ? 21.590 16.856 16.642 1.00 9.74 97 ALA A C 1
ATOM 667 O O . ALA A 1 118 ? 22.691 16.318 16.563 1.00 13.04 97 ALA A O 1
ATOM 669 N N . HIS A 1 119 ? 21.045 17.270 17.775 1.00 8.62 98 HIS A N 1
ATOM 670 C CA . HIS A 1 119 ? 21.774 17.273 19.034 1.00 8.85 98 HIS A CA 1
ATOM 671 C C . HIS A 1 119 ? 20.962 16.602 20.170 1.00 8.63 98 HIS A C 1
ATOM 672 O O . HIS A 1 119 ? 21.284 16.773 21.349 1.00 7.69 98 HIS A O 1
ATOM 679 N N . ASP A 1 120 ? 19.922 15.844 19.822 1.00 6.52 99 ASP A N 1
ATOM 680 C CA . ASP A 1 120 ? 19.151 15.116 20.830 1.00 6.26 99 ASP A CA 1
ATOM 681 C C . ASP A 1 120 ? 18.803 13.731 20.300 1.00 6.21 99 ASP A C 1
ATOM 682 O O . ASP A 1 120 ? 18.776 13.495 19.072 1.00 7.16 99 ASP A O 1
ATOM 687 N N . THR A 1 121 ? 18.548 12.813 21.228 1.00 5.97 100 THR A N 1
ATOM 688 C CA . THR A 1 121 ? 18.403 11.390 20.898 1.00 6.80 100 THR A CA 1
ATOM 689 C C . THR A 1 121 ? 17.152 11.082 20.049 1.00 6.73 100 THR A C 1
ATOM 690 O O . THR A 1 121 ? 17.176 10.189 19.184 1.00 7.82 100 THR A O 1
ATOM 694 N N . PHE A 1 122 ? 16.073 11.819 20.291 1.00 6.96 101 PHE A N 1
ATOM 695 C CA . PHE A 1 122 ? 14.850 11.607 19.520 1.00 7.46 101 PHE A CA 1
ATOM 696 C C . PHE A 1 122 ? 15.036 12.027 18.056 1.00 7.08 101 PHE A C 1
ATOM 697 O O . PHE A 1 122 ? 14.694 11.280 17.128 1.00 7.39 101 PHE A O 1
ATOM 705 N N . SER A 1 123 ? 15.590 13.222 17.873 1.00 7.01 102 SER A N 1
ATOM 706 C CA . SER A 1 123 ? 15.885 13.738 16.535 1.00 7.07 102 SER A CA 1
ATOM 707 C C . SER A 1 123 ? 16.821 12.835 15.763 1.00 7.08 102 SER A C 1
ATOM 708 O O . SER A 1 123 ? 16.618 12.627 14.573 1.00 6.20 102 SER A O 1
ATOM 711 N N . VAL A 1 124 ? 17.865 12.339 16.427 1.00 6.69 103 VAL A N 1
ATOM 712 C CA . VAL A 1 124 ? 18.828 11.473 15.720 1.00 6.61 103 VAL A CA 1
ATOM 713 C C . VAL A 1 124 ? 18.143 10.180 15.234 1.00 6.83 103 VAL A C 1
ATOM 714 O O . VAL A 1 124 ? 18.379 9.752 14.107 1.00 7.05 103 VAL A O 1
ATOM 718 N N . GLU A 1 125 ? 17.282 9.590 16.067 1.00 7.06 104 GLU A N 1
ATOM 719 C CA . GLU A 1 125 ? 16.510 8.433 15.651 1.00 7.70 104 GLU A CA 1
ATOM 720 C C . GLU A 1 125 ? 15.657 8.734 14.436 1.00 7.98 104 GLU A C 1
ATOM 721 O O . GLU A 1 125 ? 15.679 7.977 13.445 1.00 7.99 104 GLU A O 1
ATOM 727 N N . ARG A 1 126 ? 14.919 9.841 14.515 1.00 6.67 105 ARG A N 1
ATOM 728 C CA . ARG A 1 126 ? 13.964 10.182 13.462 1.00 7.06 105 ARG A CA 1
ATOM 729 C C . ARG A 1 126 ? 14.693 10.569 12.184 1.00 6.99 105 ARG A C 1
ATOM 730 O O . ARG A 1 126 ? 14.180 10.325 11.103 1.00 7.44 105 ARG A O 1
ATOM 738 N N . ALA A 1 127 ? 15.879 11.162 12.304 1.00 6.10 106 ALA A N 1
ATOM 739 C CA . ALA A 1 127 ? 16.703 11.486 11.124 1.00 5.66 106 ALA A CA 1
ATOM 740 C C . ALA A 1 127 ? 16.863 10.269 10.234 1.00 6.37 106 ALA A C 1
ATOM 741 O O . ALA A 1 127 ? 16.780 10.380 9.007 1.00 6.66 106 ALA A O 1
ATOM 743 N N . ILE A 1 128 ? 17.066 9.115 10.860 1.00 5.95 107 ILE A N 1
ATOM 744 C CA . ILE A 1 128 ? 17.138 7.873 10.109 1.00 6.40 107 ILE A CA 1
ATOM 745 C C . ILE A 1 128 ? 15.756 7.296 9.798 1.00 6.76 107 ILE A C 1
ATOM 746 O O . ILE A 1 128 ? 15.429 7.082 8.622 1.00 6.75 107 ILE A O 1
ATOM 751 N N . LEU A 1 129 ? 14.958 7.028 10.839 1.00 7.58 108 LEU A N 1
ATOM 752 C CA . LEU A 1 129 ? 13.736 6.239 10.662 1.00 9.14 108 LEU A CA 1
ATOM 753 C C . LEU A 1 129 ? 12.602 6.956 9.928 1.00 9.21 108 LEU A C 1
ATOM 754 O O . LEU A 1 129 ? 11.751 6.294 9.284 1.00 9.58 108 LEU A O 1
ATOM 759 N N . SER A 1 130 ? 12.578 8.292 10.036 1.00 8.72 109 SER A N 1
ATOM 760 C CA . SER A 1 130 ? 11.624 9.087 9.251 1.00 9.16 109 SER A CA 1
ATOM 761 C C . SER A 1 130 ? 12.251 9.670 7.989 1.00 7.90 109 SER A C 1
ATOM 762 O O . SER A 1 130 ? 11.682 9.558 6.902 1.00 8.14 109 SER A O 1
ATOM 765 N N . ASN A 1 131 ? 13.402 10.322 8.131 1.00 7.73 110 ASN A N 1
ATOM 766 C CA . ASN A 1 131 ? 13.926 11.119 7.026 1.00 7.58 110 ASN A CA 1
ATOM 767 C C . ASN A 1 131 ? 14.907 10.418 6.111 1.00 8.00 110 ASN A C 1
ATOM 768 O O . ASN A 1 131 ? 15.235 10.974 5.056 1.00 8.45 110 ASN A O 1
ATOM 773 N N . ASP A 1 132 ? 15.317 9.194 6.472 1.00 7.89 111 ASP A N 1
ATOM 774 C CA . ASP A 1 132 ? 16.336 8.463 5.709 1.00 7.95 111 ASP A CA 1
ATOM 775 C C . ASP A 1 132 ? 17.537 9.384 5.394 1.00 8.14 111 ASP A C 1
ATOM 776 O O . ASP A 1 132 ? 18.046 9.415 4.279 1.00 8.19 111 ASP A O 1
ATOM 781 N N . ALA A 1 133 ? 17.967 10.152 6.393 1.00 7.11 112 ALA A N 1
ATOM 782 C CA . ALA A 1 133 ? 19.029 11.143 6.189 1.00 6.83 112 ALA A CA 1
ATOM 783 C C . ALA A 1 133 ? 20.376 10.456 6.288 1.00 6.86 112 ALA A C 1
ATOM 784 O O . ALA A 1 133 ? 20.703 9.873 7.328 1.00 7.25 112 ALA A O 1
ATOM 786 N N . GLN A 1 134 ? 21.156 10.489 5.204 1.00 7.23 113 GLN A N 1
ATOM 787 C CA . GLN A 1 134 ? 22.472 9.818 5.222 1.00 7.03 113 GLN A CA 1
ATOM 788 C C . GLN A 1 134 ? 23.536 10.667 5.938 1.00 7.26 113 GLN A C 1
ATOM 789 O O . GLN A 1 134 ? 24.604 10.162 6.278 1.00 7.10 113 GLN A O 1
ATOM 795 N N . VAL A 1 135 ? 23.229 11.932 6.221 1.00 6.48 114 VAL A N 1
ATOM 796 C CA . VAL A 1 135 ? 24.219 12.845 6.809 1.00 6.02 114 VAL A CA 1
ATOM 797 C C . VAL A 1 135 ? 23.735 13.358 8.163 1.00 5.96 114 VAL A C 1
ATOM 798 O O . VAL A 1 135 ? 22.611 13.831 8.281 1.00 5.29 114 VAL A O 1
ATOM 802 N N . LEU A 1 136 ? 24.603 13.261 9.168 1.00 5.59 115 LEU A N 1
ATOM 803 C CA . LEU A 1 136 ? 24.328 13.818 10.494 1.00 5.92 115 LEU A CA 1
ATOM 804 C C . LEU A 1 136 ? 25.407 14.860 10.788 1.00 6.02 115 LEU A C 1
ATOM 805 O O . LEU A 1 136 ? 26.607 14.583 10.608 1.00 6.90 115 LEU A O 1
ATOM 810 N N . CYS A 1 137 ? 24.993 16.032 11.282 1.00 5.56 116 CYS A N 1
ATOM 811 C CA . CYS A 1 137 ? 25.936 17.104 11.527 1.00 5.74 116 CYS A CA 1
ATOM 812 C C . CYS A 1 137 ? 25.842 17.567 12.967 1.00 5.29 116 CYS A C 1
ATOM 813 O O . CYS A 1 137 ? 24.719 17.651 13.521 1.00 4.77 116 CYS A O 1
ATOM 816 N N . PHE A 1 138 ? 26.997 17.881 13.541 1.00 5.51 117 PHE A N 1
ATOM 817 C CA . PHE A 1 138 ? 27.099 18.423 14.907 1.00 5.74 117 PHE A CA 1
ATOM 818 C C . PHE A 1 138 ? 27.792 19.788 14.935 1.00 6.01 117 PHE A C 1
ATOM 819 O O . PHE A 1 138 ? 28.678 20.061 14.113 1.00 6.27 117 PHE A O 1
ATOM 827 N N . GLY A 1 139 ? 27.433 20.583 15.947 1.00 5.10 118 GLY A N 1
ATOM 828 C CA . GLY A 1 139 ? 28.047 21.905 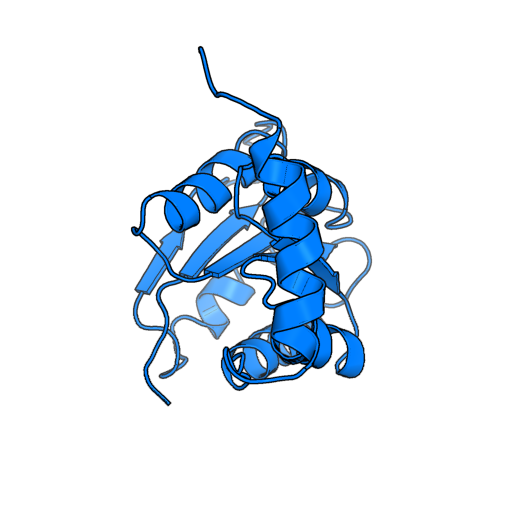16.207 1.00 5.26 118 GLY A CA 1
ATOM 829 C C . GLY A 1 139 ? 28.977 21.807 17.402 1.00 6.03 118 GLY A C 1
ATOM 830 O O . GLY A 1 139 ? 28.523 21.744 18.546 1.00 6.11 118 GLY A O 1
ATOM 831 N N . GLN A 1 140 ? 30.279 21.756 17.135 1.00 5.90 119 GLN A N 1
ATOM 832 C CA . GLN A 1 140 ? 31.276 21.711 18.227 1.00 6.15 119 GLN A CA 1
ATOM 833 C C . GLN A 1 140 ? 31.116 22.842 19.253 1.00 6.30 119 GLN A C 1
ATOM 834 O O . GLN A 1 140 ? 31.379 22.637 20.444 1.00 6.84 119 GLN A O 1
ATOM 840 N N . ARG A 1 141 ? 30.736 24.037 18.804 1.00 6.17 120 ARG A N 1
ATOM 841 C CA . ARG A 1 141 ? 30.642 25.165 19.708 1.00 6.16 120 ARG A CA 1
ATOM 842 C C . ARG A 1 141 ? 29.348 25.170 20.504 1.00 5.96 120 ARG A C 1
ATOM 843 O O . ARG A 1 141 ? 29.208 25.976 21.417 1.00 5.80 120 ARG A O 1
ATOM 851 N N . VAL A 1 142 ? 28.412 24.280 20.170 1.00 6.87 121 VAL A N 1
ATOM 852 C CA . VAL A 1 142 ? 27.124 24.289 20.894 1.00 6.70 121 VAL A CA 1
ATOM 853 C C . VAL A 1 142 ? 26.781 23.016 21.665 1.00 6.92 121 VAL A C 1
ATOM 854 O O . VAL A 1 142 ? 26.009 23.079 22.624 1.00 6.45 121 VAL A O 1
ATOM 858 N N . ILE A 1 143 ? 27.332 21.886 21.241 1.00 6.73 122 ILE A N 1
ATOM 859 C CA . ILE A 1 143 ? 27.132 20.607 21.919 1.00 7.68 122 ILE A CA 1
ATOM 860 C C . ILE A 1 143 ? 28.414 20.149 22.606 1.00 7.46 122 ILE A C 1
ATOM 861 O O . ILE A 1 143 ? 29.526 20.579 22.242 1.00 7.13 122 ILE A O 1
ATOM 866 N N . GLY A 1 144 ? 28.261 19.298 23.630 1.00 7.46 123 GLY A N 1
ATOM 867 C CA . GLY A 1 144 ? 29.406 18.727 24.334 1.00 7.34 123 GLY A CA 1
ATOM 868 C C . GLY A 1 144 ? 29.834 17.406 23.700 1.00 7.76 123 GLY A C 1
ATOM 869 O O . GLY A 1 144 ? 29.025 16.699 23.056 1.00 7.26 123 GLY A O 1
ATOM 870 N N . ILE A 1 145 ? 31.104 17.071 23.891 1.00 7.99 124 ILE A N 1
ATOM 871 C CA . ILE A 1 145 ? 31.703 15.935 23.178 1.00 8.66 124 ILE A CA 1
ATOM 872 C C . ILE A 1 145 ? 31.121 14.574 23.586 1.00 8.97 124 ILE A C 1
ATOM 873 O O . ILE A 1 145 ? 30.989 13.686 22.730 1.00 9.26 124 ILE A O 1
ATOM 878 N N . GLU A 1 146 ? 30.769 14.398 24.859 1.00 8.52 125 GLU A N 1
ATOM 879 C CA . GLU A 1 146 ? 30.203 13.087 25.259 1.00 9.36 125 GLU A CA 1
ATOM 880 C C . GLU A 1 146 ? 28.796 12.874 24.728 1.00 8.79 125 GLU A C 1
ATOM 881 O O . GLU A 1 146 ? 28.427 11.757 24.350 1.00 9.12 125 GLU A O 1
ATOM 887 N N . LEU A 1 147 ? 28.010 13.933 24.684 1.00 8.48 126 LEU A N 1
ATOM 888 C CA . LEU A 1 147 ? 26.693 13.833 24.085 1.00 8.31 126 LEU A CA 1
ATOM 889 C C . LEU 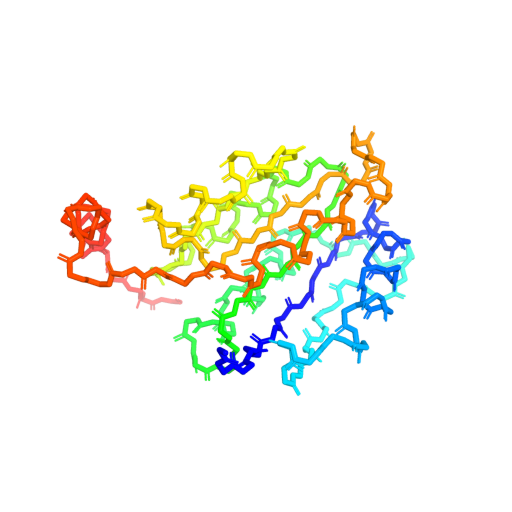A 1 147 ? 26.855 13.538 22.596 1.00 7.77 126 LEU A C 1
ATOM 890 O O . LEU A 1 147 ? 26.156 12.679 22.066 1.00 8.10 126 LEU A O 1
ATOM 895 N N . ALA A 1 148 ? 27.796 14.216 21.927 1.00 7.04 127 ALA A N 1
ATOM 896 C CA . ALA A 1 148 ? 28.009 13.980 20.491 1.00 7.24 127 ALA A CA 1
ATOM 897 C C . ALA A 1 148 ? 28.421 12.517 20.207 1.00 6.73 127 ALA A C 1
ATOM 898 O O . ALA A 1 148 ? 27.888 11.880 19.296 1.00 6.71 127 ALA A O 1
ATOM 900 N N . LYS A 1 149 ? 29.369 11.992 20.991 1.00 7.74 128 LYS A N 1
ATOM 901 C CA . LYS A 1 149 ? 29.786 10.595 20.871 1.00 7.96 128 LYS A CA 1
ATOM 902 C C . LYS A 1 149 ? 28.603 9.646 21.060 1.00 8.72 128 LYS A C 1
ATOM 903 O O . LYS A 1 149 ? 28.446 8.687 20.312 1.00 9.08 128 LYS A O 1
ATOM 909 N N . ARG A 1 150 ? 27.792 9.904 22.082 1.00 8.58 129 ARG A N 1
ATOM 910 C CA . ARG A 1 150 ? 26.659 9.049 22.389 1.00 9.00 129 ARG A CA 1
ATOM 911 C C . ARG A 1 150 ? 25.656 9.024 21.237 1.00 8.82 129 ARG A C 1
ATOM 912 O O . ARG A 1 150 ? 25.213 7.945 20.832 1.00 9.47 129 ARG A O 1
ATOM 920 N N . LEU A 1 151 ? 25.307 10.214 20.739 1.00 7.80 130 LEU A N 1
ATOM 921 C CA . LEU A 1 151 ? 24.359 10.346 19.622 1.00 6.87 130 LEU A CA 1
ATOM 922 C C . LEU A 1 151 ? 24.877 9.671 18.350 1.00 7.35 130 LEU A C 1
ATOM 923 O O . LEU A 1 151 ? 24.114 8.990 17.657 1.00 8.06 130 LEU A O 1
ATOM 928 N N . ALA A 1 152 ? 26.170 9.805 18.063 1.00 7.58 131 ALA A N 1
ATOM 929 C CA . ALA A 1 152 ? 26.743 9.175 16.857 1.00 7.62 131 ALA A CA 1
ATOM 930 C C . ALA A 1 152 ? 26.675 7.644 16.961 1.00 7.91 131 ALA A C 1
ATOM 931 O O . ALA A 1 152 ? 26.392 6.963 15.975 1.00 8.80 131 ALA A O 1
ATOM 933 N N . GLY A 1 153 ? 26.910 7.121 18.163 1.00 8.95 132 GLY A N 1
ATOM 934 C CA . GLY A 1 153 ? 26.804 5.662 18.397 1.00 9.02 132 GLY A CA 1
ATOM 935 C C . GLY A 1 153 ? 25.375 5.193 18.179 1.00 9.32 132 GLY A C 1
ATOM 936 O O . GLY A 1 153 ? 25.147 4.168 17.520 1.00 11.01 132 GLY A O 1
ATOM 937 N N . GLU A 1 154 ? 24.408 5.937 18.728 1.00 9.18 133 GLU A N 1
ATOM 938 C CA . GLU A 1 154 ? 22.994 5.579 18.584 1.00 8.86 133 GLU A CA 1
ATOM 939 C C . GLU A 1 154 ? 22.559 5.618 17.112 1.00 7.95 133 GLU A C 1
ATOM 940 O O . GLU A 1 154 ? 21.866 4.734 16.621 1.00 7.79 133 GLU A O 1
ATOM 946 N N . TRP A 1 155 ? 22.985 6.661 16.414 1.00 7.66 134 TRP A N 1
ATOM 947 C CA . TRP A 1 155 ? 22.645 6.860 14.992 1.00 7.54 134 TRP A CA 1
ATOM 948 C C . TRP A 1 155 ? 22.887 5.601 14.164 1.00 8.89 134 TRP A C 1
ATOM 949 O O . TRP A 1 155 ? 22.066 5.233 13.322 1.00 7.96 134 TRP A O 1
ATOM 960 N N . LEU A 1 156 ? 23.989 4.919 14.442 1.00 8.42 135 LEU A N 1
ATOM 961 C CA . LEU A 1 156 ? 24.362 3.740 13.644 1.00 9.47 135 LEU A CA 1
ATOM 962 C C . LEU A 1 156 ? 23.447 2.553 13.869 1.00 9.91 135 LEU A C 1
ATOM 963 O O . LEU A 1 156 ? 23.441 1.631 13.056 1.00 10.17 135 LEU A O 1
ATOM 968 N N . THR A 1 157 ? 22.710 2.558 14.980 1.00 9.25 136 THR A N 1
ATOM 969 C CA . THR A 1 157 ? 21.841 1.418 15.316 1.00 10.23 136 THR A CA 1
ATOM 970 C C . THR A 1 157 ? 20.463 1.460 14.645 1.00 10.38 136 THR A C 1
ATOM 971 O O . THR A 1 157 ? 19.712 0.486 14.733 1.00 11.58 136 THR A O 1
ATOM 975 N N . TYR A 1 158 ? 20.114 2.588 14.007 1.00 9.56 137 TYR A N 1
ATOM 976 C CA . TYR A 1 158 ? 18.823 2.689 13.314 1.00 9.42 137 TYR A CA 1
ATOM 977 C C . TYR A 1 158 ? 19.057 2.475 11.843 1.00 10.09 137 TYR A C 1
ATOM 978 O O . TYR A 1 158 ? 20.085 2.902 11.302 1.00 9.69 137 TYR A O 1
ATOM 987 N N . ARG A 1 159 ? 18.109 1.805 11.190 1.00 10.45 138 ARG A N 1
ATOM 988 C CA . ARG A 1 159 ? 18.210 1.574 9.757 1.00 10.09 138 ARG A CA 1
ATOM 989 C C . ARG A 1 159 ? 16.837 1.827 9.158 1.00 10.67 138 ARG A C 1
ATOM 990 O O . ARG A 1 159 ? 15.835 1.315 9.643 1.00 11.27 138 ARG A O 1
ATOM 998 N N . PHE A 1 160 ? 16.812 2.638 8.113 1.00 10.29 139 PHE A N 1
ATOM 999 C CA . PHE A 1 160 ? 15.550 3.087 7.510 1.00 10.70 139 PHE A CA 1
ATOM 1000 C C . PHE A 1 160 ? 14.832 1.940 6.825 1.00 12.11 139 PHE A C 1
ATOM 1001 O O . PHE A 1 160 ? 15.464 1.108 6.170 1.00 12.32 139 PHE A O 1
ATOM 1009 N N . ASP A 1 161 ? 13.514 1.916 6.982 1.00 13.12 140 ASP A N 1
ATOM 1010 C CA . ASP A 1 161 ? 12.666 0.910 6.359 1.00 14.94 140 ASP A CA 1
ATOM 1011 C C . ASP A 1 161 ? 12.098 1.488 5.057 1.00 15.79 140 ASP A C 1
ATOM 1012 O O . ASP A 1 161 ? 11.208 2.337 5.084 1.00 15.16 140 ASP A O 1
ATOM 1017 N N . GLN A 1 162 ? 12.609 1.004 3.924 1.00 20.24 141 GLN A N 1
ATOM 1018 C CA . GLN A 1 162 ? 12.158 1.482 2.613 1.00 21.94 141 GLN A CA 1
ATOM 1019 C C . GLN A 1 162 ? 10.672 1.223 2.312 1.00 22.88 141 GLN A C 1
ATOM 1020 O O . GLN A 1 162 ? 10.105 1.855 1.412 1.00 23.15 141 GLN A O 1
ATOM 1026 N N . LYS A 1 163 ? 10.046 0.320 3.067 1.00 23.43 142 LYS A N 1
ATOM 1027 C CA . LYS A 1 163 ? 8.621 0.004 2.879 1.00 24.76 142 LYS A CA 1
ATOM 1028 C C . LYS A 1 163 ? 7.700 0.767 3.835 1.00 23.95 142 LYS A C 1
ATOM 1029 O O . LYS A 1 163 ? 6.486 0.563 3.804 1.00 25.62 142 LYS A O 1
ATOM 1035 N N . SER A 1 164 ? 8.272 1.606 4.703 1.00 21.43 143 SER A N 1
ATOM 1036 C CA . SER A 1 164 ? 7.512 2.344 5.712 1.00 19.81 143 SER A CA 1
ATOM 1037 C C . SER A 1 164 ? 6.690 3.464 5.084 1.00 18.90 143 SER A C 1
ATOM 1038 O O . SER A 1 164 ? 6.938 3.860 3.957 1.00 18.31 143 SER A O 1
ATOM 1041 N N . ALA A 1 165 ? 5.728 3.982 5.845 1.00 18.37 144 ALA A N 1
ATOM 1042 C CA . ALA A 1 165 ? 4.937 5.130 5.424 1.00 17.66 144 ALA A CA 1
ATOM 1043 C C . ALA A 1 165 ? 5.844 6.337 5.208 1.00 16.94 144 ALA A C 1
ATOM 1044 O O . ALA A 1 165 ? 5.580 7.166 4.335 1.00 17.63 144 ALA A O 1
ATOM 1046 N N . SER A 1 166 ? 6.919 6.419 5.988 1.00 15.21 145 SER A N 1
ATOM 1047 C CA . SER A 1 166 ? 7.861 7.531 5.841 1.00 14.52 145 SER A CA 1
ATOM 1048 C C . SER A 1 166 ? 8.519 7.567 4.467 1.00 14.10 145 SER A C 1
ATOM 1049 O O . SER A 1 166 ? 8.812 8.639 3.946 1.00 13.21 145 SER A O 1
ATOM 1052 N N . ALA A 1 167 ? 8.739 6.401 3.867 1.00 14.24 146 ALA A N 1
ATOM 1053 C CA . ALA A 1 167 ? 9.350 6.360 2.535 1.00 15.17 146 ALA A CA 1
ATOM 1054 C C . ALA A 1 167 ? 8.547 7.130 1.467 1.00 15.88 146 ALA A C 1
ATOM 1055 O O . ALA A 1 167 ? 9.122 7.675 0.508 1.00 15.77 146 ALA A O 1
ATOM 1057 N N . GLN A 1 168 ? 7.224 7.171 1.627 1.00 16.47 147 GLN A N 1
ATOM 1058 C CA . GLN A 1 168 ? 6.365 7.939 0.717 1.00 17.53 147 GLN A CA 1
ATOM 1059 C C . GLN A 1 168 ? 6.561 9.439 0.881 1.00 16.36 147 GLN A C 1
ATOM 1060 O O . GLN A 1 168 ? 6.430 10.211 -0.094 1.00 16.49 147 GLN A O 1
ATOM 1066 N N . LYS A 1 169 ? 6.861 9.870 2.111 1.00 14.80 148 LYS A N 1
ATOM 1067 C CA . LYS A 1 169 ? 7.139 11.294 2.349 1.00 14.02 148 LYS A CA 1
ATOM 1068 C C . LYS A 1 169 ? 8.506 11.667 1.791 1.00 12.85 148 LYS A C 1
ATOM 1069 O O . LYS A 1 169 ? 8.648 12.700 1.126 1.00 11.61 148 LYS A O 1
ATOM 1075 N N . VAL A 1 170 ? 9.508 10.815 2.036 1.00 12.36 149 VAL A N 1
ATOM 1076 C CA . VAL A 1 170 ? 10.844 11.021 1.477 1.00 12.07 149 VAL A CA 1
ATOM 1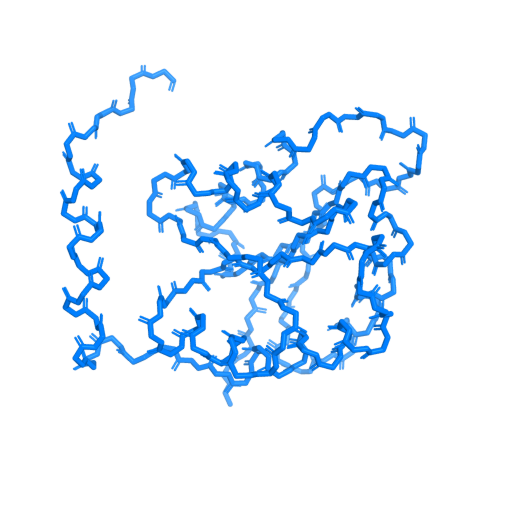077 C C . VAL A 1 170 ? 10.747 11.088 -0.052 1.00 13.50 149 VAL A C 1
ATOM 1078 O O . VAL A 1 170 ? 11.409 11.912 -0.686 1.00 13.57 149 VAL A O 1
ATOM 1082 N N . GLN A 1 171 ? 9.876 10.250 -0.636 1.00 13.23 150 GLN A N 1
ATOM 1083 C CA . GLN A 1 171 ? 9.654 10.256 -2.093 1.00 14.32 150 GLN A CA 1
ATOM 1084 C C . GLN A 1 171 ? 9.246 11.633 -2.643 1.00 13.29 150 GLN A C 1
ATOM 1085 O O . GLN A 1 171 ? 9.644 11.984 -3.756 1.00 13.25 150 GLN A O 1
ATOM 1091 N N . ALA A 1 172 ? 8.483 12.404 -1.871 1.00 12.85 151 ALA A N 1
ATOM 1092 C CA . ALA A 1 172 ? 8.088 13.764 -2.294 1.00 12.33 151 ALA A CA 1
ATOM 1093 C C . ALA A 1 172 ? 9.313 14.663 -2.440 1.00 11.88 151 ALA A C 1
ATOM 1094 O O . ALA A 1 172 ? 9.320 15.538 -3.296 1.00 11.46 151 ALA A O 1
ATOM 1096 N N . ILE A 1 173 ? 10.324 14.471 -1.586 1.00 10.32 152 ILE A N 1
ATOM 1097 C CA . ILE A 1 173 ? 11.569 15.207 -1.718 1.00 9.91 152 ILE A CA 1
ATOM 1098 C C . ILE A 1 173 ? 12.291 14.786 -2.995 1.00 9.92 152 ILE A C 1
ATOM 1099 O O . ILE A 1 173 ? 12.729 15.635 -3.778 1.00 11.30 152 ILE A O 1
ATOM 1104 N N . SER A 1 174 ? 12.399 13.473 -3.217 1.00 10.25 153 SER A N 1
ATOM 1105 C CA . SER A 1 174 ? 13.058 12.943 -4.404 1.00 11.16 153 SER A CA 1
ATOM 1106 C C . SER A 1 174 ? 12.341 13.390 -5.682 1.00 12.43 153 SER A C 1
ATOM 1107 O O . SER A 1 174 ? 12.993 13.694 -6.685 1.00 12.42 153 SER A O 1
ATOM 1110 N N . ASP A 1 175 ? 11.007 13.447 -5.615 1.00 12.35 154 ASP A N 1
ATOM 1111 C CA . ASP A 1 175 ? 10.186 13.926 -6.727 1.00 13.07 154 ASP A CA 1
ATOM 1112 C C . ASP A 1 175 ? 10.599 15.346 -7.122 1.00 12.48 154 ASP A C 1
ATOM 1113 O O . ASP A 1 175 ? 10.769 15.648 -8.314 1.00 12.15 154 ASP A O 1
ATOM 1118 N N . TYR A 1 176 ? 10.737 16.215 -6.122 1.00 11.16 155 TYR A N 1
ATOM 1119 C CA . TYR A 1 176 ? 11.132 17.595 -6.381 1.00 10.49 155 TYR A CA 1
ATOM 1120 C C . TYR A 1 176 ? 12.517 17.622 -7.047 1.00 10.58 155 TYR A C 1
ATOM 1121 O O . TYR A 1 176 ? 12.776 18.425 -7.958 1.00 10.42 155 TYR A O 1
ATOM 1130 N N . GLU A 1 177 ? 13.409 16.725 -6.614 1.00 10.69 156 GLU A N 1
ATOM 1131 C CA . GLU A 1 177 ? 14.772 16.719 -7.142 1.00 11.35 156 GLU A CA 1
ATOM 1132 C C . GLU A 1 177 ? 14.838 16.376 -8.640 1.00 12.24 156 GLU A C 1
ATOM 1133 O O . GLU A 1 177 ? 15.798 16.741 -9.322 1.00 12.27 156 GLU A O 1
ATOM 1139 N N . LYS A 1 178 ? 13.803 15.697 -9.131 1.00 12.58 157 LYS A N 1
ATOM 1140 C CA . LYS A 1 178 ? 13.663 15.357 -10.548 1.00 14.20 157 LYS A CA 1
ATOM 1141 C C . LYS A 1 178 ? 13.545 16.563 -11.464 1.00 13.71 157 LYS A C 1
ATOM 1142 O O . LYS A 1 178 ? 13.684 16.424 -12.678 1.00 15.01 157 LYS A O 1
ATOM 1148 N N . LYS A 1 179 ? 13.255 17.726 -10.895 1.00 13.03 158 LYS A N 1
ATOM 1149 C CA . LYS A 1 179 ? 13.116 18.959 -11.663 1.00 13.13 158 LYS A CA 1
ATOM 1150 C C . LYS A 1 179 ? 14.447 19.415 -12.267 1.00 13.81 158 LYS A C 1
ATOM 1151 O O . LYS A 1 179 ? 14.441 20.239 -13.177 1.00 15.20 158 LYS A O 1
ATOM 1157 N N . PHE A 1 180 ? 15.569 18.920 -11.737 1.00 13.80 159 PHE A N 1
ATOM 1158 C CA . PHE A 1 180 ? 16.876 19.512 -12.036 1.00 14.83 159 PHE A CA 1
ATOM 1159 C C . PHE A 1 180 ? 17.788 18.579 -12.805 1.00 17.02 159 PHE A C 1
ATOM 1160 O O . PHE A 1 180 ? 17.816 17.373 -12.539 1.00 17.63 159 PHE A O 1
ATOM 1168 N N . VAL A 1 181 ? 18.519 19.160 -13.757 1.00 17.92 160 VAL A N 1
ATOM 1169 C CA A VAL A 1 181 ? 19.584 18.426 -14.424 0.70 19.16 160 VAL A CA 1
ATOM 1170 C CA B VAL A 1 181 ? 19.569 18.463 -14.505 0.30 18.67 160 VAL A CA 1
ATOM 1171 C C . VAL A 1 181 ? 20.918 19.106 -14.181 1.00 19.20 160 VAL A C 1
ATOM 1172 O O . VAL A 1 181 ? 21.023 20.340 -14.161 1.00 18.49 160 VAL A O 1
ATOM 1179 N N . GLU A 1 182 ? 21.920 18.269 -13.936 1.00 21.01 161 GLU A N 1
ATOM 1180 C CA . GLU A 1 182 ? 23.263 18.702 -13.584 1.00 22.77 161 GLU A CA 1
ATOM 1181 C C . GLU A 1 182 ? 24.048 18.843 -14.881 1.00 23.55 161 GLU A C 1
ATOM 1182 O O . GLU A 1 182 ? 24.321 17.849 -15.559 1.00 25.42 161 GLU A O 1
ATOM 1188 N N . VAL A 1 183 ? 24.352 20.082 -15.252 1.00 23.44 162 VAL A N 1
ATOM 1189 C CA . VAL A 1 183 ? 24.973 20.381 -16.556 1.00 25.00 162 VAL A CA 1
ATOM 1190 C C . VAL A 1 183 ? 26.469 20.719 -16.457 1.00 25.43 162 VAL A C 1
ATOM 1191 O O . VAL A 1 183 ? 27.181 20.758 -17.468 1.00 26.12 162 VAL A O 1
ATOM 1195 N N . ASN A 1 184 ? 26.939 20.964 -15.239 1.00 24.94 163 ASN A N 1
ATOM 1196 C CA . ASN A 1 184 ? 28.290 21.451 -15.014 1.00 25.74 163 ASN A CA 1
ATOM 1197 C C . ASN A 1 184 ? 28.792 20.903 -13.688 1.00 24.82 163 ASN A C 1
ATOM 1198 O O . ASN A 1 184 ? 27.989 20.303 -12.973 1.00 22.45 163 ASN A O 1
#

B-factor: mean 13.74, std 7.02, range [3.48, 42.3]

InterPro domains:
  IPR003500 Sugar-phosphate isomerase, RpiB/LacA/LacB family [PF02502] (12-152)
  IPR003500 Sugar-phosphate isomerase, RpiB/LacA/LacB family [PIRSF005384] (10-158)
  IPR003500 Sugar-phosphate isomerase, RpiB/LacA/LacB family [TIGR00689] (12-158)
  IPR011860 Ribose 5-phosphate isomerase B, Actinobacteria-type [TIGR02133] (9-157)
  IPR036569 Sugar-phosphate isomerase, RpiB/LacA/LacB superfamily [G3DSA:3.40.1400.10] (6-163)
  IPR036569 Sugar-phosphate isomerase, RpiB/LacA/LacB superfamily [SSF89623] (9-158)
  IPR051812 Sugar Phosphate Isomerase LacAB/RpiB [PTHR43732] (8-160)